Protein AF-A0A940U8Z4-F1 (afdb_monomer)

Radius of gyration: 13.14 Å; Cα contacts (8 Å, |Δi|>4): 76; chains: 1; bounding box: 26×18×31 Å

pLDDT: mean 83.64, std 11.32, range [57.41, 95.62]

Solvent-accessible surface area (backbone atoms only — not comparable to full-atom values): 3523 Å² total; per-residue (Å²): 108,77,28,62,77,65,76,32,54,82,44,29,87,58,98,53,93,89,33,46,43,66,52,70,43,61,72,58,60,70,88,80,49,62,78,85,51,50,85,69,57,47,70,41,34,35,30,52,75,72,38,80,79,43,73,112

Structure (mmCIF, N/CA/C/O backbone):
data_AF-A0A940U8Z4-F1
#
_entry.id   AF-A0A940U8Z4-F1
#
loop_
_atom_site.group_PDB
_atom_site.id
_atom_site.type_symbol
_atom_site.label_atom_id
_atom_site.label_alt_id
_atom_site.label_comp_id
_atom_site.label_asym_id
_atom_site.label_entity_id
_atom_site.label_seq_id
_atom_site.pdbx_PDB_ins_code
_atom_site.Cartn_x
_atom_site.Cartn_y
_atom_site.Cartn_z
_atom_site.occupancy
_atom_site.B_iso_or_equiv
_atom_site.auth_seq_id
_atom_site.auth_comp_id
_atom_site.auth_asym_id
_atom_site.auth_atom_id
_atom_site.pdbx_PDB_model_num
ATOM 1 N N . ASP A 1 1 ? 10.125 6.107 8.242 1.00 57.41 1 ASP A N 1
ATOM 2 C CA . ASP A 1 1 ? 8.721 5.706 8.439 1.00 57.41 1 ASP A CA 1
ATOM 3 C C . ASP A 1 1 ? 7.844 6.861 8.861 1.00 57.41 1 ASP A C 1
ATOM 5 O O . ASP A 1 1 ? 8.054 7.435 9.922 1.00 57.41 1 ASP A O 1
ATOM 9 N N . ALA A 1 2 ? 6.861 7.199 8.026 1.00 66.19 2 ALA A N 1
ATOM 10 C CA . ALA A 1 2 ? 5.900 8.260 8.322 1.00 66.19 2 ALA A CA 1
ATOM 11 C C . ALA A 1 2 ? 4.977 7.908 9.506 1.00 66.19 2 ALA A C 1
ATOM 13 O O . ALA A 1 2 ? 4.541 8.809 10.207 1.00 66.19 2 ALA A O 1
ATOM 14 N N . ALA A 1 3 ? 4.694 6.624 9.763 1.00 67.06 3 ALA A N 1
ATOM 15 C CA . ALA A 1 3 ? 3.904 6.207 10.927 1.00 67.06 3 ALA A CA 1
ATOM 16 C C . ALA A 1 3 ? 4.661 6.450 12.246 1.00 67.06 3 ALA A C 1
ATOM 18 O O . ALA A 1 3 ? 4.125 7.101 13.132 1.00 67.06 3 ALA A O 1
ATOM 19 N N . TRP A 1 4 ? 5.932 6.039 12.318 1.00 60.28 4 TRP A N 1
ATOM 20 C CA . TRP A 1 4 ? 6.795 6.245 13.489 1.00 60.28 4 TRP A CA 1
ATOM 21 C C . TRP A 1 4 ? 7.074 7.727 13.775 1.00 60.28 4 TRP A C 1
ATOM 23 O O . TRP A 1 4 ? 7.044 8.171 14.915 1.00 60.28 4 TRP A O 1
ATOM 33 N N . GLN A 1 5 ? 7.286 8.531 12.727 1.00 67.94 5 GLN A N 1
ATOM 34 C CA . GLN A 1 5 ? 7.485 9.979 12.878 1.00 67.94 5 GLN A CA 1
ATOM 35 C C . GLN A 1 5 ? 6.246 10.712 13.410 1.00 67.94 5 GLN A C 1
ATOM 37 O O . GLN A 1 5 ? 6.382 11.810 13.942 1.00 67.94 5 GLN A O 1
ATOM 42 N N . ASN A 1 6 ? 5.059 10.118 13.267 1.00 72.00 6 ASN A N 1
ATOM 43 C CA . ASN A 1 6 ? 3.802 10.677 13.755 1.00 72.00 6 ASN A CA 1
ATOM 44 C C . ASN A 1 6 ? 3.299 9.999 15.045 1.00 72.00 6 ASN A C 1
ATOM 46 O O . ASN A 1 6 ? 2.205 10.332 15.488 1.00 72.00 6 ASN A O 1
ATOM 50 N N . PHE A 1 7 ? 4.072 9.091 15.660 1.00 73.44 7 PHE A N 1
ATOM 51 C CA . PHE A 1 7 ? 3.648 8.275 16.815 1.00 73.44 7 PHE A CA 1
ATOM 52 C C . PHE A 1 7 ? 2.396 7.422 16.544 1.00 73.44 7 PHE A C 1
ATOM 54 O O . PHE A 1 7 ? 1.591 7.144 17.433 1.00 73.44 7 PHE A O 1
ATOM 61 N N . GLU A 1 8 ? 2.192 7.044 15.286 1.00 68.38 8 GLU A N 1
ATOM 62 C CA . GLU A 1 8 ? 1.032 6.282 14.835 1.00 68.38 8 GLU A CA 1
ATOM 63 C C . GLU A 1 8 ? 1.391 4.830 14.492 1.00 68.38 8 GLU A C 1
ATOM 65 O O . GLU A 1 8 ? 0.588 4.114 13.903 1.00 68.38 8 GLU A O 1
ATOM 70 N N . GLU A 1 9 ? 2.584 4.362 14.852 1.00 71.00 9 GLU A N 1
ATOM 71 C CA . GLU A 1 9 ? 3.049 2.997 14.601 1.00 71.00 9 GLU A CA 1
ATOM 72 C C . GLU A 1 9 ? 2.151 1.920 15.221 1.00 71.00 9 GLU A C 1
ATOM 74 O O . GLU A 1 9 ? 2.037 0.831 14.660 1.00 71.00 9 GLU A O 1
ATOM 79 N N . GLU A 1 10 ? 1.474 2.215 16.331 1.00 65.31 10 GLU A N 1
ATOM 80 C CA . GLU A 1 10 ? 0.524 1.303 16.980 1.00 65.31 10 GLU A CA 1
ATOM 81 C C . GLU A 1 10 ? -0.798 1.190 16.205 1.00 65.31 10 GLU A C 1
ATOM 83 O O . GLU A 1 10 ? -1.486 0.177 16.302 1.00 65.31 10 GLU A O 1
ATOM 88 N N . ILE A 1 11 ? -1.139 2.194 15.389 1.00 62.88 11 ILE A N 1
ATOM 89 C CA . ILE A 1 11 ? -2.426 2.272 14.684 1.00 62.88 11 ILE A CA 1
ATOM 90 C C . ILE A 1 11 ? -2.307 2.144 13.161 1.00 62.88 11 ILE A C 1
ATOM 92 O O . ILE A 1 11 ? -3.281 1.746 12.531 1.00 62.88 11 ILE A O 1
ATOM 96 N N . LYS A 1 12 ? -1.150 2.431 12.550 1.00 66.25 12 LYS A N 1
ATOM 97 C CA . LYS A 1 12 ? -0.912 2.348 11.097 1.00 66.25 12 LYS A CA 1
ATOM 98 C C . LYS A 1 12 ? 0.558 2.066 10.764 1.00 66.25 12 LYS A C 1
ATOM 100 O O . LYS A 1 12 ? 1.428 2.057 11.627 1.00 66.25 12 LYS A O 1
ATOM 105 N N . GLY A 1 13 ? 0.849 1.827 9.484 1.00 68.69 13 GLY A N 1
ATOM 106 C CA . GLY A 1 13 ? 2.217 1.603 8.990 1.00 68.69 13 GLY A CA 1
ATOM 107 C C . GLY A 1 13 ? 2.645 0.136 8.869 1.00 68.69 13 GLY A C 1
ATOM 108 O O . GLY A 1 13 ? 3.734 -0.133 8.373 1.00 68.69 13 GLY A O 1
ATOM 109 N N . SER A 1 14 ? 1.790 -0.816 9.250 1.00 72.50 14 SER A N 1
ATOM 110 C CA . SER A 1 14 ? 1.938 -2.245 8.942 1.00 72.50 14 SER A CA 1
ATOM 111 C C . SER A 1 14 ? 0.565 -2.906 8.782 1.00 72.50 14 SER A C 1
ATOM 113 O O . SER A 1 14 ? -0.421 -2.449 9.358 1.00 72.50 14 SER A O 1
ATOM 115 N N . ILE A 1 15 ? 0.490 -3.994 8.009 1.00 75.56 15 ILE A N 1
ATOM 116 C CA . ILE A 1 15 ? -0.747 -4.770 7.835 1.00 75.56 15 ILE A CA 1
ATOM 117 C C . ILE A 1 15 ? -0.810 -5.831 8.942 1.00 75.56 15 ILE A C 1
ATOM 119 O O . ILE A 1 15 ? -0.203 -6.895 8.824 1.00 75.56 15 ILE A O 1
ATOM 123 N N . GLN A 1 16 ? -1.501 -5.522 10.043 1.00 76.56 16 GLN A N 1
ATOM 124 C CA . GLN A 1 16 ? -1.648 -6.394 11.218 1.00 76.56 16 GLN A CA 1
ATOM 125 C C . GLN A 1 16 ? -3.059 -6.273 11.830 1.00 76.56 16 GLN A C 1
ATOM 127 O O . GLN A 1 16 ? -3.638 -5.184 11.794 1.00 76.56 16 GLN A O 1
ATOM 132 N N . PRO A 1 17 ? -3.622 -7.349 12.420 1.00 73.50 17 PRO A N 1
ATOM 133 C CA . PRO A 1 17 ? -4.889 -7.269 13.148 1.00 73.50 17 PRO A CA 1
ATOM 134 C C . PRO A 1 17 ? -4.840 -6.221 14.269 1.00 73.50 17 PRO A C 1
ATOM 136 O O . PRO A 1 17 ? -3.868 -6.164 15.016 1.00 73.50 17 PRO A O 1
ATOM 139 N N . GLY A 1 18 ? -5.890 -5.405 14.389 1.00 76.31 18 GLY A N 1
ATOM 140 C CA . GLY A 1 18 ? -5.981 -4.324 15.381 1.00 76.31 18 GLY A CA 1
ATOM 141 C C . GLY A 1 18 ? -5.506 -2.950 14.891 1.00 76.31 18 GLY A C 1
ATOM 142 O O . GLY A 1 18 ? -5.833 -1.954 15.530 1.00 76.31 18 GLY A O 1
ATOM 143 N N . LYS A 1 19 ? -4.817 -2.873 13.742 1.00 77.19 19 LYS A N 1
ATOM 144 C CA . LYS A 1 19 ? -4.427 -1.606 13.099 1.00 77.19 19 LYS A CA 1
ATOM 145 C C . LYS A 1 19 ? -5.459 -1.141 12.073 1.00 77.19 19 LYS A C 1
ATOM 147 O O . LYS A 1 19 ? -6.261 -1.933 11.572 1.00 77.19 19 LYS A O 1
ATOM 152 N N . LEU A 1 20 ? -5.428 0.148 11.741 1.00 73.00 20 LEU A N 1
ATOM 153 C CA . LEU A 1 20 ? -6.203 0.708 10.641 1.00 73.00 20 LEU A CA 1
ATOM 154 C C . LEU A 1 20 ? -5.770 0.053 9.329 1.00 73.00 20 LEU A C 1
ATOM 156 O O . LEU A 1 20 ? -4.589 0.014 8.979 1.00 73.00 20 LEU A O 1
ATOM 160 N N . ALA A 1 21 ? -6.753 -0.467 8.600 1.00 80.62 21 ALA A N 1
ATOM 161 C CA . ALA A 1 21 ? -6.557 -1.025 7.272 1.00 80.62 21 ALA A CA 1
ATOM 162 C C . ALA A 1 21 ? -6.433 0.112 6.245 1.00 80.62 21 ALA A C 1
ATOM 164 O O . ALA A 1 21 ? -7.368 0.374 5.487 1.00 80.62 21 ALA A O 1
ATOM 165 N N . ASP A 1 22 ? -5.277 0.776 6.269 1.00 83.25 22 ASP A N 1
ATOM 166 C CA . ASP A 1 22 ? -4.887 1.851 5.359 1.00 83.25 22 ASP A CA 1
ATOM 167 C C . ASP A 1 22 ? -3.827 1.324 4.385 1.00 83.25 22 ASP A C 1
ATOM 169 O O . ASP A 1 22 ? -2.639 1.256 4.709 1.00 83.25 22 ASP A O 1
ATOM 173 N N . PHE A 1 23 ? -4.253 0.908 3.191 1.00 87.56 23 PHE A N 1
ATOM 174 C CA . PHE A 1 23 ? -3.353 0.417 2.144 1.00 87.56 23 PHE A CA 1
ATOM 175 C C . PHE A 1 23 ? -3.951 0.583 0.742 1.00 87.56 23 PHE A C 1
ATOM 177 O O . PHE A 1 23 ? -5.147 0.821 0.558 1.00 87.56 23 PHE A O 1
ATOM 184 N N . VAL A 1 24 ? -3.094 0.448 -0.269 1.00 91.12 24 VAL A N 1
ATOM 185 C CA . VAL A 1 24 ? -3.476 0.475 -1.686 1.00 91.12 24 VAL A CA 1
ATOM 186 C C . VAL A 1 24 ? -3.159 -0.856 -2.346 1.00 91.12 24 VAL A C 1
ATOM 188 O O . VAL A 1 24 ? -2.165 -1.504 -2.019 1.00 91.12 24 VAL A O 1
ATOM 191 N N . ILE A 1 25 ? -3.993 -1.246 -3.304 1.00 91.88 25 ILE A N 1
ATOM 192 C CA . ILE A 1 25 ? -3.736 -2.370 -4.200 1.00 91.88 25 ILE A CA 1
ATOM 193 C C . ILE A 1 25 ? -3.187 -1.796 -5.504 1.00 91.88 25 ILE A C 1
ATOM 195 O O . ILE A 1 25 ? -3.840 -0.974 -6.150 1.00 91.88 25 ILE A O 1
ATOM 199 N N . LEU A 1 26 ? -1.987 -2.220 -5.888 1.00 94.69 26 LEU A N 1
ATOM 200 C CA . LEU A 1 26 ? -1.337 -1.832 -7.138 1.00 94.69 26 LEU A CA 1
ATOM 201 C C . LEU A 1 26 ? -1.687 -2.826 -8.251 1.00 94.69 26 LEU A C 1
ATOM 203 O O . LEU A 1 26 ? -1.876 -4.012 -7.987 1.00 94.69 26 LEU A O 1
ATOM 207 N N . ARG A 1 27 ? -1.783 -2.354 -9.500 1.00 93.06 27 ARG A N 1
ATOM 208 C CA . ARG A 1 27 ? -2.049 -3.227 -10.661 1.00 93.06 27 ARG A CA 1
ATOM 209 C C . ARG A 1 27 ? -0.841 -4.068 -11.080 1.00 93.06 27 ARG A C 1
ATOM 211 O O . ARG A 1 27 ? -1.014 -5.037 -11.809 1.00 93.06 27 ARG A O 1
AT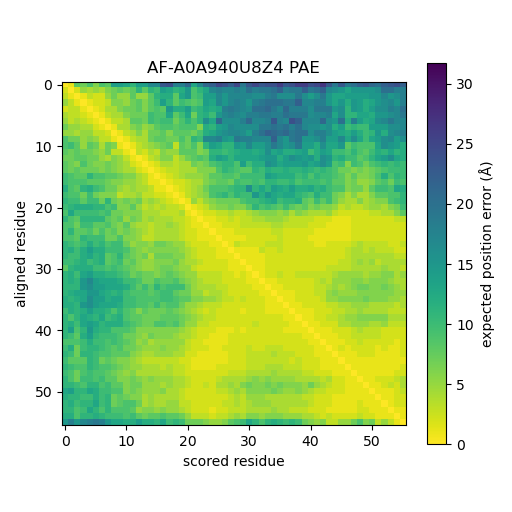OM 218 N N . GLU A 1 28 ? 0.351 -3.704 -10.624 1.00 93.25 28 GLU A N 1
ATOM 219 C CA . GLU A 1 28 ? 1.609 -4.388 -10.919 1.00 93.25 28 GLU A CA 1
ATOM 220 C C . GLU A 1 28 ? 2.447 -4.500 -9.644 1.00 93.25 28 GLU A C 1
ATOM 222 O O . GLU A 1 28 ? 2.296 -3.690 -8.724 1.00 93.25 28 GLU A O 1
ATOM 227 N N . ASP A 1 29 ? 3.331 -5.498 -9.597 1.00 91.44 29 ASP A N 1
ATOM 228 C CA . ASP A 1 29 ? 4.278 -5.670 -8.498 1.00 91.44 29 ASP A CA 1
ATOM 229 C C . ASP A 1 29 ? 5.435 -4.659 -8.640 1.00 91.44 29 ASP A C 1
ATOM 231 O O . ASP A 1 29 ? 6.234 -4.774 -9.576 1.00 91.44 29 ASP A O 1
ATOM 235 N N . PRO A 1 30 ? 5.569 -3.678 -7.725 1.00 91.88 30 PRO A N 1
ATOM 236 C CA . PRO A 1 30 ? 6.629 -2.676 -7.789 1.00 91.88 30 PRO A CA 1
ATOM 237 C C . PRO A 1 30 ? 8.040 -3.263 -7.640 1.00 91.88 30 PRO A C 1
ATOM 239 O O . PRO A 1 30 ? 9.004 -2.580 -7.979 1.00 91.88 30 PRO A O 1
ATOM 242 N N . LEU A 1 31 ? 8.180 -4.499 -7.145 1.00 93.44 31 LEU A N 1
ATOM 243 C CA . LEU A 1 31 ? 9.463 -5.198 -7.022 1.00 93.44 31 LEU A CA 1
ATOM 244 C C . LEU A 1 31 ? 9.853 -5.965 -8.292 1.00 93.44 31 LEU A C 1
ATOM 246 O O . LEU A 1 31 ? 11.008 -6.369 -8.427 1.00 93.44 31 LEU A O 1
ATOM 250 N N . ALA A 1 32 ? 8.910 -6.163 -9.216 1.00 93.81 32 ALA A N 1
ATOM 251 C CA . ALA A 1 32 ? 9.115 -6.905 -10.460 1.00 93.81 32 ALA A CA 1
ATOM 252 C C . ALA A 1 32 ? 9.221 -6.004 -11.705 1.00 93.81 32 ALA A C 1
ATOM 254 O O . ALA A 1 32 ? 9.470 -6.505 -12.803 1.00 93.81 32 ALA A O 1
ATOM 255 N N . VAL A 1 33 ? 9.034 -4.689 -11.559 1.00 92.25 33 VAL A N 1
ATOM 256 C CA . VAL A 1 33 ? 9.154 -3.716 -12.656 1.00 92.25 33 VAL A CA 1
ATOM 257 C C . VAL A 1 33 ? 10.474 -2.948 -12.598 1.00 92.25 33 VAL A C 1
ATOM 259 O O . VAL A 1 33 ? 11.143 -2.883 -11.569 1.00 92.25 33 VAL A O 1
ATOM 262 N N . ASP A 1 34 ? 10.833 -2.310 -13.714 1.00 93.81 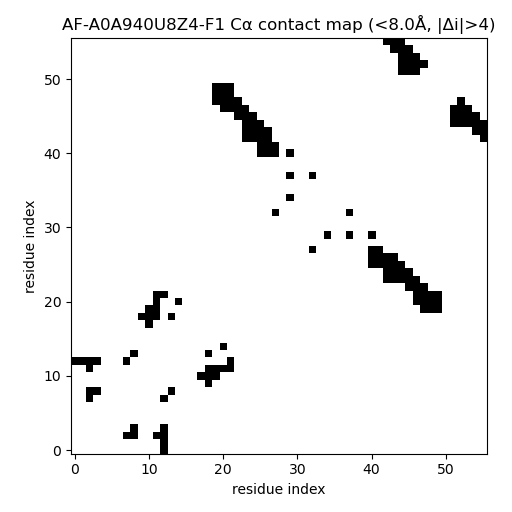34 ASP A N 1
ATOM 263 C CA . ASP A 1 34 ? 11.920 -1.330 -13.733 1.00 93.81 34 ASP A CA 1
ATOM 264 C C . ASP A 1 34 ? 11.618 -0.191 -12.731 1.00 93.81 34 ASP A C 1
ATOM 266 O O . ASP A 1 34 ? 10.519 0.376 -12.783 1.00 93.81 34 ASP A O 1
ATOM 270 N N . PRO A 1 35 ? 12.567 0.197 -11.856 1.00 92.25 35 PRO A N 1
ATOM 271 C CA . PRO A 1 35 ? 12.383 1.289 -10.904 1.00 92.25 35 PRO A CA 1
ATOM 272 C C . PRO A 1 35 ? 11.865 2.601 -11.512 1.00 92.25 35 PRO A C 1
ATOM 274 O O . PRO A 1 35 ? 11.122 3.338 -10.860 1.00 92.25 35 PRO A O 1
ATOM 277 N N . ILE A 1 36 ? 12.212 2.906 -12.768 1.00 94.25 36 ILE A N 1
ATOM 278 C CA . ILE A 1 36 ? 11.724 4.096 -13.481 1.00 94.25 36 ILE A CA 1
ATOM 279 C C . ILE A 1 36 ? 10.209 4.037 -13.703 1.00 94.25 36 ILE A C 1
ATOM 281 O O . ILE A 1 36 ? 9.556 5.083 -13.650 1.00 94.25 36 ILE A O 1
ATOM 285 N N . LYS A 1 37 ? 9.653 2.836 -13.887 1.00 93.00 37 LYS A N 1
ATOM 286 C CA . LYS A 1 37 ? 8.232 2.591 -14.164 1.00 93.00 37 LYS A CA 1
ATOM 287 C C . LYS A 1 37 ? 7.363 2.515 -12.914 1.00 93.00 37 LYS A C 1
ATOM 289 O O . LYS A 1 37 ? 6.146 2.571 -13.036 1.00 93.00 37 LYS A O 1
ATOM 294 N N . ILE A 1 38 ? 7.941 2.461 -11.709 1.00 92.00 38 ILE A N 1
ATOM 295 C CA . ILE A 1 38 ? 7.169 2.389 -10.451 1.00 92.00 38 ILE A CA 1
ATOM 296 C C . ILE A 1 38 ? 6.127 3.516 -10.360 1.00 92.00 38 ILE A C 1
ATOM 298 O O . ILE A 1 38 ? 4.992 3.296 -9.949 1.00 92.00 38 ILE A O 1
ATOM 302 N N . ARG A 1 39 ? 6.488 4.724 -10.806 1.00 91.00 39 ARG A N 1
ATOM 303 C CA . A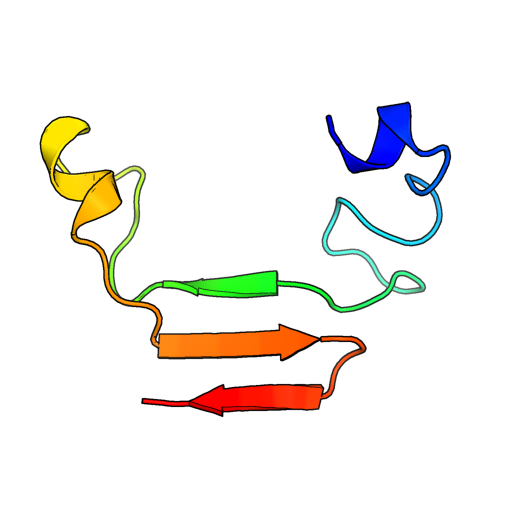RG A 1 39 ? 5.604 5.904 -10.831 1.00 91.00 39 ARG A CA 1
ATOM 304 C C . ARG A 1 39 ? 4.451 5.817 -11.843 1.00 91.00 39 ARG A C 1
ATOM 306 O O . ARG A 1 39 ? 3.537 6.635 -11.786 1.00 91.00 39 ARG A O 1
ATOM 313 N N . GLU A 1 40 ? 4.488 4.858 -12.761 1.00 93.81 40 GLU A N 1
ATOM 314 C CA . GLU A 1 40 ? 3.446 4.626 -13.767 1.00 93.81 40 GLU A CA 1
ATOM 315 C C . GLU A 1 40 ? 2.422 3.576 -13.318 1.00 93.81 40 GLU A C 1
ATOM 317 O O . GLU A 1 40 ? 1.303 3.565 -13.848 1.00 93.81 40 GLU A O 1
ATOM 322 N N . ILE A 1 41 ? 2.774 2.746 -12.322 1.00 94.62 41 ILE A N 1
ATOM 323 C CA . ILE A 1 41 ? 1.909 1.691 -11.790 1.00 94.62 41 ILE A CA 1
ATOM 324 C C . ILE A 1 41 ? 0.587 2.307 -11.336 1.00 94.62 41 ILE A C 1
ATOM 326 O O . ILE A 1 41 ? 0.530 3.216 -10.504 1.00 94.62 41 ILE A O 1
ATOM 330 N N . LYS A 1 42 ? -0.509 1.793 -11.891 1.00 94.50 42 LYS A N 1
ATOM 331 C CA . LYS A 1 42 ? -1.853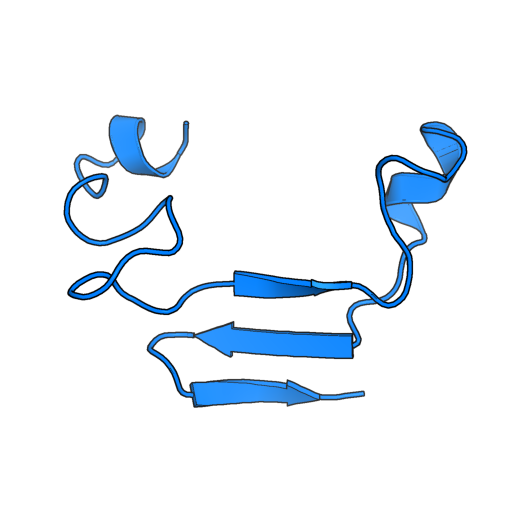 2.256 -11.551 1.00 94.50 42 LYS A CA 1
ATOM 332 C C . LYS A 1 42 ? -2.328 1.639 -10.243 1.00 94.50 42 LYS A C 1
ATOM 334 O O . LYS A 1 42 ? -2.064 0.474 -9.948 1.00 94.50 42 LYS A O 1
ATOM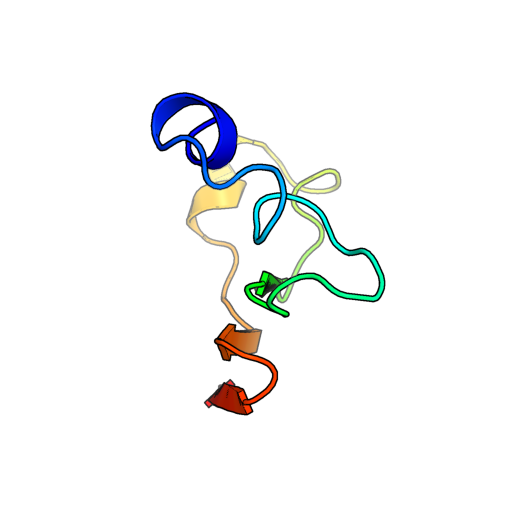 339 N N . ILE A 1 43 ? -3.102 2.420 -9.500 1.00 93.94 43 ILE A N 1
ATOM 340 C CA . ILE A 1 43 ? -3.827 1.946 -8.325 1.00 93.94 43 ILE A CA 1
ATOM 341 C C . ILE A 1 43 ? -5.077 1.205 -8.810 1.00 93.94 43 ILE A C 1
ATOM 343 O O . ILE A 1 43 ? -5.831 1.720 -9.636 1.00 93.94 43 ILE A O 1
ATOM 347 N N . ALA A 1 44 ? -5.281 -0.013 -8.319 1.00 94.12 44 ALA A N 1
ATOM 348 C CA . ALA A 1 44 ? -6.496 -0.791 -8.534 1.00 94.12 44 ALA A CA 1
ATOM 349 C C . ALA A 1 44 ? -7.579 -0.414 -7.514 1.00 94.12 44 ALA A C 1
ATOM 351 O O . ALA A 1 44 ? -8.745 -0.251 -7.870 1.00 94.12 44 ALA A O 1
ATOM 352 N N . GLU A 1 45 ? -7.181 -0.257 -6.250 1.00 95.62 45 GLU A N 1
ATOM 353 C CA . GLU A 1 45 ? -8.086 0.043 -5.144 1.00 95.62 45 GLU A CA 1
ATOM 354 C C . GLU A 1 45 ? -7.356 0.795 -4.023 1.00 95.62 45 GLU A C 1
ATOM 356 O O . GLU A 1 45 ? -6.196 0.502 -3.730 1.00 95.62 45 GLU A O 1
ATOM 361 N N . THR A 1 46 ? -8.047 1.734 -3.377 1.00 92.69 46 THR A N 1
ATOM 362 C CA . THR A 1 46 ? -7.578 2.411 -2.159 1.00 92.69 46 THR A CA 1
ATOM 363 C C . THR A 1 46 ? -8.523 2.083 -1.017 1.00 92.69 46 THR A C 1
ATOM 365 O O . THR A 1 46 ? -9.727 2.343 -1.117 1.00 92.69 46 THR A O 1
ATOM 368 N N . ILE A 1 47 ? -7.974 1.555 0.075 1.00 91.69 47 ILE A N 1
ATOM 369 C CA . ILE A 1 47 ? -8.707 1.207 1.286 1.00 91.69 47 ILE A CA 1
ATOM 370 C C . ILE A 1 47 ? -8.205 2.099 2.424 1.00 91.69 47 ILE A C 1
ATOM 372 O O . ILE A 1 47 ? -7.002 2.179 2.667 1.00 91.69 47 ILE A O 1
ATOM 376 N N . VAL A 1 48 ? -9.134 2.778 3.100 1.00 89.69 48 VAL A N 1
ATOM 377 C CA . VAL A 1 48 ? -8.864 3.624 4.272 1.0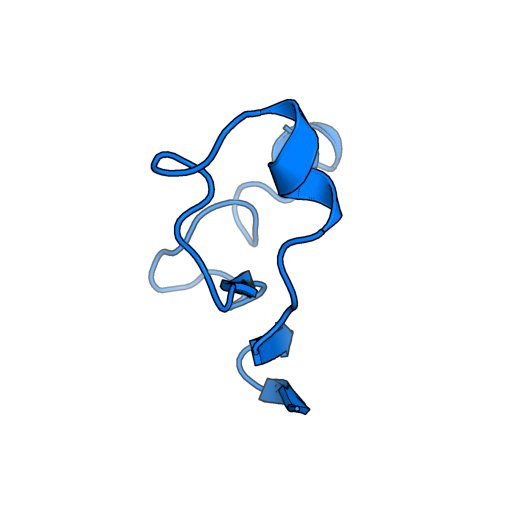0 89.69 48 VAL A CA 1
ATOM 378 C C . VAL A 1 48 ? -9.819 3.224 5.389 1.00 89.69 48 VAL A C 1
ATOM 380 O O . VAL A 1 48 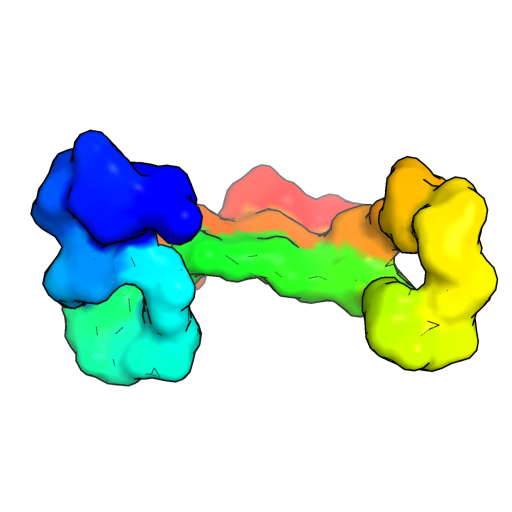? -11.034 3.160 5.185 1.00 89.69 48 VAL A O 1
ATOM 383 N N . GLY A 1 49 ? -9.285 2.912 6.568 1.00 84.62 49 GLY A N 1
ATOM 384 C CA . GLY A 1 49 ? -10.054 2.439 7.717 1.00 84.62 49 GLY A CA 1
ATOM 385 C C . GLY A 1 49 ? -10.876 1.186 7.406 1.00 84.62 49 GLY A C 1
ATOM 386 O O . GLY A 1 49 ? -11.988 1.036 7.912 1.00 84.62 49 GLY A O 1
ATOM 387 N N . GLY A 1 50 ? -10.378 0.321 6.514 1.00 85.25 50 GLY A N 1
ATOM 388 C CA . GLY A 1 50 ? -11.081 -0.888 6.069 1.00 85.25 50 GLY A CA 1
ATOM 389 C C . GLY A 1 50 ? -12.231 -0.646 5.087 1.00 85.25 50 GLY A C 1
ATOM 390 O O . GLY A 1 50 ? -12.966 -1.580 4.776 1.00 85.25 50 GLY A O 1
ATOM 391 N N . LYS A 1 51 ? -12.404 0.582 4.587 1.00 89.62 51 LYS A N 1
ATOM 392 C CA . LYS A 1 51 ? -13.412 0.922 3.578 1.00 89.62 51 LYS A CA 1
ATOM 393 C C . LYS A 1 51 ? -12.745 1.290 2.264 1.00 89.62 51 LYS A C 1
ATOM 395 O O . LYS A 1 51 ? 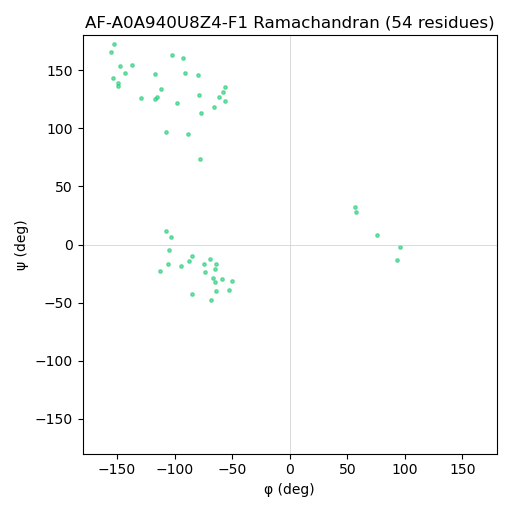-11.822 2.100 2.236 1.00 89.62 51 LYS A O 1
ATOM 400 N N . THR A 1 52 ? -13.252 0.740 1.169 1.00 92.31 52 THR A N 1
ATOM 401 C CA . THR A 1 52 ? -12.856 1.152 -0.177 1.00 92.31 52 THR A CA 1
ATOM 402 C C . THR A 1 52 ? -13.297 2.593 -0.420 1.00 92.31 5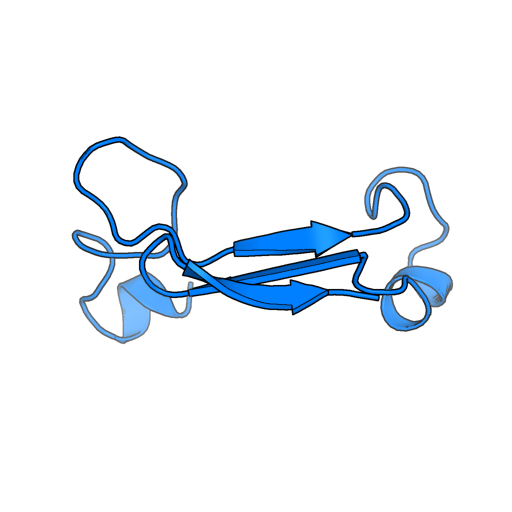2 THR A C 1
ATOM 404 O O . THR A 1 52 ? -14.490 2.892 -0.394 1.00 92.31 52 THR A O 1
ATOM 407 N N . VAL A 1 53 ? -12.339 3.484 -0.665 1.00 94.81 53 VAL A N 1
ATOM 408 C CA . VAL A 1 53 ? -12.594 4.898 -1.004 1.00 94.81 53 VAL A CA 1
ATOM 409 C C . VAL A 1 53 ? -12.357 5.194 -2.483 1.00 94.81 53 VAL A C 1
ATOM 411 O O . VAL A 1 53 ? -12.826 6.206 -2.996 1.00 94.81 53 VAL A O 1
ATOM 414 N N . TYR A 1 54 ? -11.650 4.307 -3.182 1.00 92.00 54 TYR A N 1
ATOM 415 C CA . TYR A 1 54 ? -11.406 4.399 -4.617 1.00 92.00 54 TYR A CA 1
ATOM 416 C C . TYR A 1 54 ? -11.271 3.003 -5.219 1.00 92.00 54 TYR A C 1
ATOM 418 O O . TYR A 1 54 ? -10.627 2.141 -4.624 1.00 92.00 54 TYR A O 1
ATOM 426 N N . LYS A 1 55 ? -11.854 2.803 -6.405 1.00 92.69 55 LYS A N 1
ATOM 427 C CA . LYS A 1 55 ? -11.753 1.578 -7.202 1.00 92.69 55 LYS A CA 1
ATOM 428 C C . LYS A 1 55 ? -11.837 1.925 -8.689 1.00 92.69 55 LYS A C 1
ATOM 430 O O . LYS A 1 55 ? -12.667 2.756 -9.060 1.00 92.69 55 LYS A O 1
ATOM 435 N N . ALA A 1 56 ? -10.973 1.318 -9.501 1.00 85.94 56 ALA A N 1
ATOM 436 C CA . ALA A 1 56 ? -10.758 1.652 -10.914 1.00 85.94 56 ALA A CA 1
ATOM 437 C C . ALA A 1 56 ? -11.032 0.496 -11.875 1.00 85.94 56 ALA A C 1
ATOM 439 O O . ALA A 1 56 ? -10.897 -0.669 -11.443 1.00 85.94 56 ALA A O 1
#

Nearest PDB structures (foldseek):
  4r7w-assembly4_E  TM=7.402E-01  e=1.826E-01  Klebsiella pneumoniae 30660/NJST258_1
  2puz-assembly1_A  TM=7.665E-01  e=1.022E+00  Agrobacterium fabrum str. C58
  4c5y-assembly1_B  TM=7.587E-01  e=9.567E-01  Aspergillus niger
  4c5z-assembly1_A  TM=7.384E-01  e=9.567E-01  Aspergillus niger
  4c5y-assembly1_A  TM=7.388E-01  e=1.332E+00  Aspergillus niger

Secondary structure (DSSP, 8-state):
-HHHHTT-TTTSSS--TTS---EEEESS-TTTS-GGGGGGPPEEEEEETTEEEEE-

Mean predicted aligned error: 6.88 Å

Foldseek 3Di:
DVCVVVVNPQADDDPDPPHFPFDWDWPDDCVPDDVVCSVVTDTQFTATSNDTPDHD

Sequence (56 aa):
DAAWQNFEEEIKGSIQPGKLADFVILREDPLAVDPIKIREIKIAETIVGGKTVYKA